Protein AF-A0A947CWJ7-F1 (afdb_monomer)

Solvent-accessible surface area (backbone atoms only — not comparable to full-atom values): 10896 Å² total; per-residue (Å²): 116,66,70,61,54,53,49,50,51,56,43,38,77,75,44,42,87,77,48,55,70,70,40,40,53,52,44,43,42,44,76,72,66,69,43,51,62,60,59,51,7,63,76,67,76,45,51,52,68,55,43,54,53,42,46,54,52,41,53,53,48,44,55,51,49,40,75,74,65,41,57,68,63,52,49,51,54,49,51,51,52,51,52,53,50,51,52,51,51,49,53,55,68,69,32,72,59,53,60,49,51,50,51,51,52,51,49,51,56,52,58,74,66,54,77,84,83,76,89,75,88,89,86,91,82,80,88,77,85,83,87,87,88,82,82,90,81,88,85,86,88,76,90,76,88,86,88,88,83,82,88,91,82,84,84,87,77,86,75,88,77,88,80,78,90,84,88,133

InterPro domains:
  IPR007394 Putative helix-turn-helix protein, YlxM/p13-like [MF_00245] (2-105)
  IPR007394 Putative helix-turn-helix protein, YlxM/p13-like [PF04297] (2-89)
  IPR007394 Putative helix-turn-helix protein, YlxM/p13-like [PTHR40083] (1-89)
  IPR013324 RNA polymerase sigma factor, region 3/4-like [SSF88659] (1-90)
  IPR036388 Winged helix-like DNA-binding domain superfamily [G3DSA:1.10.10.10] (1-112)

Nearest PDB structures (foldseek):
  1s7o-assembly1_C  TM=8.134E-01  e=7.435E-05  Streptococcus pyogenes serotype M3
  1xsv-assembly1_B  TM=8.005E-01  e=5.851E-05  Staphylococcus aureus
  3hug-assembly4_M  TM=8.514E-01  e=3.775E-02  Mycobacterium tuberculosis H37Rv
  8z6g-assembly1_B  TM=7.634E-01  e=3.775E-02  Pseudomonas aeruginosa
  8z6g-assembly3_F  TM=7.609E-01  e=6.872E-02  Pseudomonas aeruginosa

Radius of gyration: 44.36 Å; Cα contacts (8 Å, |Δi|>4): 59; chains: 1; bounding box: 72×54×125 Å

pLDDT: mean 72.96, std 23.13, range [32.81, 96.94]

Foldseek 3Di:
DVVLLVVLVVLCVVCVVVDDPLLSLLCCCVSPVVDDLVRNCVVSVHDSVVSVVSPVVSSVVSVVCCVVPVPVVVVVVVVVVVVVVVVVVVCVVPPPVVVVVVVVVVVVVVVVPDPPPPPDDDDDDDDDDDDDDDDDDDDDDDDDDDDDDDDDDDDDDDDDDDDDDDDD

Structure (mmCIF, N/CA/C/O backbone):
data_AF-A0A947CWJ7-F1
#
_entry.id   AF-A0A947CWJ7-F1
#
loop_
_atom_site.group_PDB
_atom_site.id
_atom_site.type_symbol
_atom_site.label_atom_id
_atom_site.label_alt_id
_atom_site.label_comp_id
_atom_site.label_asym_id
_atom_site.label_entity_id
_atom_site.label_seq_id
_atom_site.pdbx_PDB_ins_code
_atom_site.Cartn_x
_atom_site.Cartn_y
_atom_site.Cartn_z
_atom_site.occupancy
_atom_site.B_iso_or_equiv
_atom_site.auth_seq_id
_atom_site.auth_comp_id
_atom_site.auth_asym_id
_atom_site.auth_atom_id
_atom_site.pdbx_PDB_model_num
ATOM 1 N N . MET A 1 1 ? 9.598 -6.656 7.369 1.00 58.31 1 MET A N 1
ATOM 2 C CA . MET A 1 1 ? 8.797 -5.608 8.053 1.00 58.31 1 MET A CA 1
ATOM 3 C C . MET A 1 1 ? 8.577 -4.377 7.169 1.00 58.31 1 MET A C 1
ATOM 5 O O . MET A 1 1 ? 7.425 -3.988 7.025 1.00 58.31 1 MET A O 1
ATOM 9 N N . LEU A 1 2 ? 9.617 -3.806 6.535 1.00 68.50 2 LEU A N 1
ATOM 10 C CA . LEU A 1 2 ? 9.479 -2.632 5.649 1.00 68.50 2 LEU A CA 1
ATOM 11 C C . LEU A 1 2 ? 8.592 -2.866 4.416 1.00 68.50 2 LEU A C 1
ATOM 13 O O . LEU A 1 2 ? 7.729 -2.044 4.130 1.00 68.50 2 LEU A O 1
ATOM 17 N N . GLU A 1 3 ? 8.732 -4.006 3.738 1.00 78.69 3 GLU A N 1
ATOM 18 C CA . GLU A 1 3 ? 7.967 -4.303 2.512 1.00 78.69 3 GLU A CA 1
ATOM 19 C C . GLU A 1 3 ? 6.450 -4.310 2.736 1.00 78.69 3 GLU A C 1
ATOM 21 O O . GLU A 1 3 ? 5.685 -3.830 1.903 1.00 78.69 3 GLU A O 1
ATOM 26 N N . ARG A 1 4 ? 6.000 -4.795 3.901 1.00 84.25 4 ARG A N 1
ATOM 27 C CA . ARG A 1 4 ? 4.575 -4.820 4.247 1.00 84.25 4 ARG A CA 1
ATOM 28 C C . ARG A 1 4 ? 4.024 -3.417 4.491 1.00 84.25 4 ARG A C 1
ATOM 30 O O . ARG A 1 4 ? 2.932 -3.118 4.021 1.00 84.25 4 ARG A O 1
ATOM 37 N N . ARG A 1 5 ? 4.768 -2.575 5.217 1.00 85.88 5 ARG A N 1
ATOM 38 C CA . ARG A 1 5 ? 4.383 -1.175 5.462 1.00 85.88 5 ARG A CA 1
ATOM 39 C C . ARG A 1 5 ? 4.324 -0.392 4.150 1.00 85.88 5 ARG A C 1
ATOM 41 O O . ARG A 1 5 ? 3.320 0.257 3.893 1.00 85.88 5 ARG A O 1
ATOM 48 N N . ALA A 1 6 ? 5.335 -0.542 3.293 1.00 89.25 6 ALA A N 1
ATOM 49 C CA . ALA A 1 6 ? 5.366 0.095 1.977 1.00 89.25 6 ALA A CA 1
ATOM 50 C C . ALA A 1 6 ? 4.181 -0.332 1.094 1.00 89.25 6 ALA A C 1
ATOM 52 O O . ALA A 1 6 ? 3.540 0.510 0.473 1.00 89.25 6 ALA A O 1
ATOM 53 N N . ARG A 1 7 ? 3.834 -1.628 1.092 1.00 91.25 7 ARG A N 1
ATOM 54 C CA . ARG A 1 7 ? 2.650 -2.126 0.378 1.00 9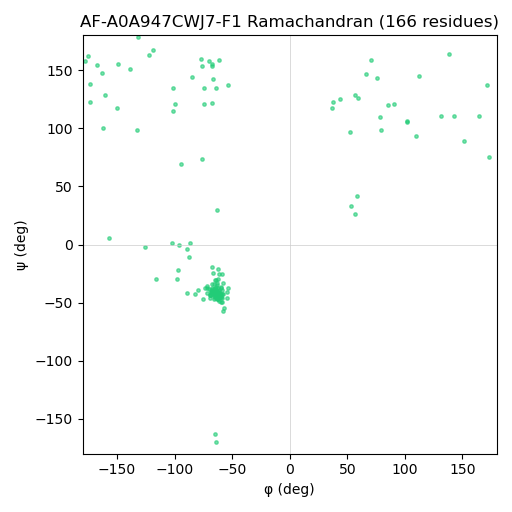1.25 7 ARG A CA 1
ATOM 55 C C . ARG A 1 7 ? 1.359 -1.517 0.922 1.00 91.25 7 ARG A C 1
ATOM 57 O O . ARG A 1 7 ? 0.539 -1.066 0.138 1.00 91.25 7 ARG A O 1
ATOM 64 N N . ILE A 1 8 ? 1.175 -1.475 2.242 1.00 92.81 8 ILE A N 1
ATOM 65 C CA . ILE A 1 8 ? -0.028 -0.879 2.847 1.00 92.81 8 ILE A CA 1
ATOM 66 C C . ILE A 1 8 ? -0.138 0.606 2.504 1.00 92.81 8 ILE A C 1
ATOM 68 O O . ILE A 1 8 ? -1.233 1.043 2.170 1.00 92.81 8 ILE A O 1
ATOM 72 N N . ALA A 1 9 ? 0.968 1.353 2.540 1.00 93.31 9 ALA A N 1
ATOM 73 C CA . ALA A 1 9 ? 0.984 2.760 2.148 1.00 93.31 9 ALA A CA 1
ATOM 74 C C . ALA A 1 9 ? 0.545 2.939 0.685 1.00 93.31 9 ALA A C 1
ATOM 76 O O . ALA A 1 9 ? -0.406 3.666 0.422 1.00 93.31 9 ALA A O 1
ATOM 77 N N . ALA A 1 10 ? 1.129 2.176 -0.243 1.00 93.31 10 ALA A N 1
ATOM 78 C CA . ALA A 1 10 ? 0.752 2.237 -1.656 1.00 93.31 10 ALA A CA 1
ATOM 79 C C . ALA A 1 10 ? -0.724 1.866 -1.895 1.00 93.31 10 ALA A C 1
ATOM 81 O O . ALA A 1 10 ? -1.428 2.531 -2.652 1.00 93.31 10 ALA A O 1
ATOM 82 N N . LEU A 1 11 ? -1.223 0.820 -1.229 1.00 95.25 11 LEU A N 1
ATOM 83 C CA . LEU A 1 11 ? -2.633 0.437 -1.326 1.00 95.25 11 LEU A CA 1
ATOM 84 C C . LEU A 1 11 ? -3.556 1.484 -0.694 1.00 95.25 11 LEU A C 1
ATOM 86 O O . LEU A 1 11 ? -4.667 1.689 -1.175 1.00 95.25 11 LEU A O 1
ATOM 90 N N . TYR A 1 12 ? -3.121 2.143 0.378 1.00 96.12 12 TYR A N 1
ATOM 91 C CA . TYR A 1 12 ? -3.870 3.224 1.007 1.00 96.12 12 TYR A CA 1
ATOM 92 C C . TYR A 1 12 ? -3.980 4.445 0.089 1.00 96.12 12 TYR A C 1
ATOM 94 O O . TYR A 1 12 ? -5.064 5.013 -0.010 1.00 96.12 12 TYR A O 1
ATOM 102 N N . ASP A 1 13 ? -2.927 4.804 -0.641 1.00 94.19 13 ASP A N 1
ATOM 103 C CA . ASP A 1 13 ? -2.983 5.911 -1.603 1.00 94.19 13 ASP A CA 1
ATOM 104 C C . ASP A 1 13 ? -3.982 5.629 -2.739 1.00 94.19 13 ASP A C 1
ATOM 106 O O . ASP A 1 13 ? -4.686 6.527 -3.200 1.00 94.19 13 ASP A O 1
ATOM 110 N N . LEU A 1 14 ? -4.104 4.364 -3.153 1.00 93.88 14 LEU A N 1
ATOM 111 C CA . LEU A 1 14 ? -5.037 3.939 -4.202 1.00 93.88 14 LEU A CA 1
ATOM 112 C C . LEU A 1 14 ? -6.480 3.776 -3.704 1.00 93.88 14 LEU A C 1
ATOM 114 O O . LEU A 1 14 ? -7.429 4.100 -4.420 1.00 93.88 14 LEU A O 1
ATOM 118 N N . TYR A 1 15 ? -6.662 3.246 -2.494 1.00 96.25 15 TYR A N 1
ATOM 119 C CA . TYR A 1 15 ? -7.956 2.740 -2.026 1.00 96.25 15 TYR A CA 1
ATOM 120 C C . TYR A 1 15 ? -8.433 3.334 -0.698 1.00 96.25 15 TYR A C 1
ATOM 122 O O . TYR A 1 15 ? -9.540 3.027 -0.253 1.00 96.25 15 TYR A O 1
ATOM 130 N N . GLY A 1 16 ? -7.656 4.198 -0.049 1.00 93.81 16 GLY A N 1
ATOM 131 C CA . GLY A 1 16 ? -7.976 4.772 1.262 1.00 93.81 16 GLY A CA 1
ATOM 132 C C . GLY A 1 16 ? -9.312 5.518 1.281 1.00 93.81 16 GLY A C 1
ATOM 133 O O . GLY A 1 16 ? -10.060 5.445 2.260 1.00 93.81 16 GLY A O 1
ATOM 134 N N . GLY A 1 17 ? -9.685 6.152 0.165 1.00 94.25 17 GLY A N 1
ATOM 135 C CA . GLY A 1 17 ? -10.990 6.799 -0.009 1.00 94.25 17 GLY A CA 1
ATOM 136 C C . GLY A 1 17 ? -12.192 5.847 0.092 1.00 94.25 17 GLY A C 1
ATOM 137 O O . GLY A 1 17 ? -13.274 6.277 0.483 1.00 94.25 17 GLY A O 1
ATOM 138 N N . LEU A 1 18 ? -12.001 4.552 -0.184 1.00 94.75 18 LEU A N 1
ATOM 139 C CA . LEU A 1 18 ? -13.050 3.522 -0.148 1.00 94.75 18 LEU A CA 1
ATOM 140 C C . LEU A 1 18 ? -13.229 2.888 1.238 1.00 94.75 18 LEU A C 1
ATOM 142 O O . LEU A 1 18 ? -14.192 2.158 1.473 1.00 94.75 18 LEU A O 1
ATOM 146 N N . LEU A 1 19 ? -12.307 3.149 2.164 1.00 95.19 19 LEU A N 1
ATOM 147 C CA . LEU A 1 19 ? -12.423 2.690 3.542 1.00 95.19 19 LEU A CA 1
ATOM 148 C C . LEU A 1 19 ? -13.419 3.551 4.327 1.00 95.19 19 LEU A C 1
ATOM 150 O O . LEU A 1 19 ? -13.696 4.702 3.989 1.00 95.19 19 LEU A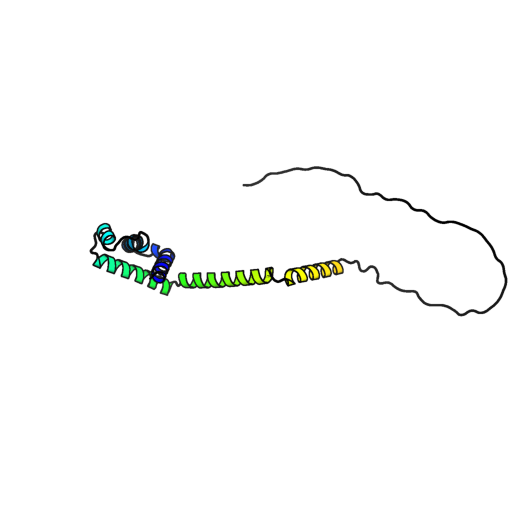 O 1
ATOM 154 N N . SER A 1 20 ? -13.939 3.012 5.430 1.00 96.00 20 SER A N 1
ATOM 155 C CA . SER A 1 20 ? -14.701 3.838 6.373 1.00 96.00 20 SER A CA 1
ATOM 156 C C . SER A 1 20 ? -13.793 4.863 7.059 1.00 96.00 20 SER A C 1
ATOM 158 O O . SER A 1 20 ? -12.604 4.615 7.270 1.00 96.00 20 SER A O 1
ATOM 160 N N . GLU A 1 21 ? -14.365 5.988 7.490 1.00 95.38 21 GLU A N 1
ATOM 161 C CA . GLU A 1 21 ? -13.618 7.052 8.177 1.00 95.38 21 GLU A CA 1
ATOM 162 C C . GLU A 1 21 ? -12.847 6.533 9.398 1.00 95.38 21 GLU A C 1
ATOM 164 O O . GLU A 1 21 ? -11.682 6.866 9.609 1.00 95.38 21 GLU A O 1
ATOM 169 N N . ARG A 1 22 ? -13.466 5.632 10.169 1.00 94.19 22 ARG A N 1
ATOM 170 C CA . ARG A 1 22 ? -12.834 5.039 11.353 1.00 94.19 22 ARG A CA 1
ATOM 171 C C . ARG A 1 22 ? -11.643 4.148 10.989 1.00 94.19 22 ARG A C 1
ATOM 173 O O . ARG A 1 22 ? -10.643 4.159 11.700 1.00 94.19 22 ARG A O 1
ATOM 180 N N . GLN A 1 23 ? -11.733 3.395 9.890 1.00 95.88 23 GLN A N 1
ATOM 181 C CA . GLN A 1 23 ? -10.625 2.577 9.383 1.00 95.88 23 GLN A CA 1
ATOM 182 C C . GLN A 1 23 ? -9.484 3.441 8.847 1.00 95.88 23 GLN A C 1
ATOM 184 O O . GLN A 1 23 ? -8.331 3.157 9.165 1.00 95.88 23 GLN A O 1
ATOM 189 N N . ARG A 1 24 ? -9.798 4.499 8.084 1.00 96.50 24 ARG A N 1
ATOM 190 C CA . ARG A 1 24 ? -8.800 5.466 7.608 1.00 96.50 24 ARG A CA 1
ATOM 191 C C . ARG A 1 24 ? -8.045 6.092 8.765 1.00 96.50 24 ARG A C 1
ATOM 193 O O . ARG A 1 24 ? -6.831 5.975 8.802 1.00 96.50 24 ARG A O 1
ATOM 200 N N . ARG A 1 25 ? -8.752 6.689 9.732 1.00 96.38 25 ARG A N 1
ATOM 201 C CA . ARG A 1 25 ? -8.114 7.311 10.902 1.00 96.38 25 ARG A CA 1
ATOM 202 C C . ARG A 1 25 ? -7.199 6.341 11.637 1.00 96.38 25 ARG A C 1
ATOM 204 O O . ARG A 1 25 ? -6.072 6.699 11.941 1.00 96.38 25 ARG A O 1
ATOM 211 N N . ALA A 1 26 ? -7.649 5.109 11.878 1.00 96.00 26 ALA A N 1
ATOM 212 C CA . ALA A 1 26 ? -6.810 4.106 12.526 1.00 96.00 26 ALA A CA 1
ATOM 213 C C . ALA A 1 26 ? -5.539 3.790 11.716 1.00 96.00 26 ALA A C 1
ATOM 215 O O . ALA A 1 26 ? -4.461 3.712 12.299 1.00 96.00 26 ALA A O 1
ATOM 216 N N . LEU A 1 27 ? -5.652 3.629 10.390 1.00 95.50 27 LEU A N 1
ATOM 217 C CA . LEU A 1 27 ? -4.499 3.399 9.513 1.00 95.50 27 LEU A CA 1
ATOM 218 C C . LEU A 1 27 ? -3.544 4.596 9.489 1.00 95.50 27 LEU A C 1
ATOM 220 O O . LEU A 1 27 ? -2.344 4.376 9.597 1.00 95.50 27 LEU A O 1
ATOM 224 N N . VAL A 1 28 ? -4.061 5.824 9.376 1.00 95.88 28 VAL A N 1
ATOM 225 C CA . VAL A 1 28 ? -3.268 7.066 9.366 1.00 95.88 28 VAL A CA 1
ATOM 226 C C . VAL A 1 28 ? -2.444 7.182 10.641 1.00 95.88 28 VAL A C 1
ATOM 228 O O . VAL A 1 28 ? -1.217 7.196 10.575 1.00 95.88 28 VAL A O 1
ATOM 231 N N . LEU A 1 29 ? -3.109 7.147 11.797 1.00 96.31 29 LEU A N 1
ATOM 232 C CA . LEU A 1 29 ? -2.441 7.298 13.087 1.00 96.31 29 LEU A CA 1
ATOM 233 C C . LEU A 1 29 ? -1.359 6.222 13.289 1.00 96.31 29 LEU A C 1
ATOM 235 O O . LEU A 1 29 ? -0.254 6.523 13.724 1.00 96.31 29 LEU A O 1
ATOM 239 N N . TYR A 1 30 ? -1.648 4.966 12.928 1.00 95.31 30 TYR A N 1
ATOM 240 C CA . TYR A 1 30 ? -0.732 3.851 13.185 1.00 95.31 30 TYR A CA 1
ATOM 241 C C . TYR A 1 30 ? 0.403 3.692 12.156 1.00 95.31 30 TYR A C 1
ATOM 243 O O . TYR A 1 30 ? 1.530 3.378 12.534 1.00 95.31 30 TYR A O 1
ATOM 251 N N . HIS A 1 31 ? 0.120 3.823 10.855 1.00 92.25 31 HIS A N 1
ATOM 252 C CA . HIS A 1 31 ? 1.104 3.551 9.792 1.00 92.25 31 HIS A CA 1
ATOM 253 C C . HIS A 1 31 ? 1.813 4.801 9.269 1.00 92.25 31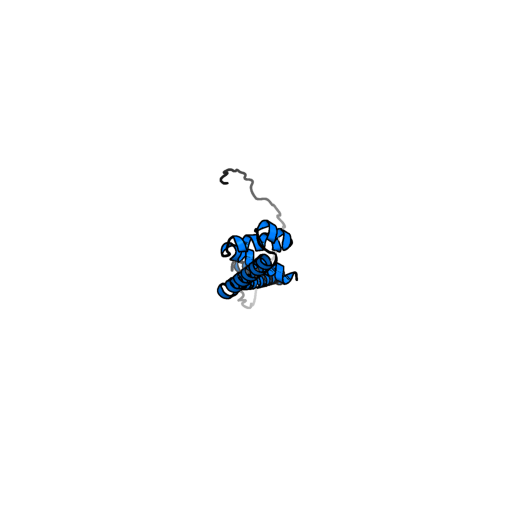 HIS A C 1
ATOM 255 O O . HIS A 1 31 ? 2.893 4.650 8.703 1.00 92.25 31 HIS A O 1
ATOM 261 N N . PHE A 1 32 ? 1.234 5.994 9.436 1.00 93.12 32 PHE A N 1
ATOM 262 C CA . PHE A 1 32 ? 1.766 7.236 8.862 1.00 93.12 32 PHE A CA 1
ATOM 263 C C . PHE A 1 32 ? 2.208 8.252 9.917 1.00 93.12 32 PHE A C 1
ATOM 265 O O . PHE A 1 32 ? 3.134 9.013 9.659 1.00 93.12 32 PHE A O 1
ATOM 272 N N . GLU A 1 33 ? 1.580 8.257 11.094 1.00 95.12 33 GLU A N 1
ATOM 273 C CA . GLU A 1 33 ? 1.964 9.145 12.202 1.00 95.12 33 GLU A CA 1
ATOM 274 C C . GLU A 1 33 ? 2.771 8.432 13.303 1.00 95.12 33 GLU A C 1
ATOM 276 O O . GLU A 1 33 ? 3.141 9.054 14.293 1.00 95.12 33 GLU A O 1
ATOM 281 N N . ASP A 1 34 ? 3.050 7.133 13.141 1.00 94.25 34 ASP A N 1
ATOM 282 C CA . ASP A 1 34 ? 3.809 6.293 14.084 1.00 94.25 34 ASP A CA 1
ATOM 283 C C . ASP A 1 34 ? 3.240 6.239 15.521 1.00 94.25 34 ASP A C 1
ATOM 285 O O . ASP A 1 34 ? 3.959 5.927 16.475 1.00 94.25 34 ASP A O 1
ATOM 289 N N . TRP A 1 35 ? 1.931 6.456 15.696 1.00 96.81 35 TRP A N 1
ATOM 290 C CA . TRP A 1 35 ? 1.282 6.293 16.997 1.00 96.81 35 TRP A CA 1
ATOM 291 C C . TRP A 1 35 ? 1.291 4.823 17.427 1.00 96.81 35 TRP A C 1
ATOM 293 O O . TRP A 1 35 ? 1.056 3.892 16.647 1.00 96.81 35 TRP A O 1
ATOM 303 N N . SER A 1 36 ? 1.479 4.593 18.721 1.00 96.12 36 SER A N 1
ATOM 304 C CA . SER A 1 36 ? 1.329 3.277 19.328 1.00 96.12 36 SER A CA 1
ATOM 305 C C . SER A 1 36 ? -0.139 2.832 19.362 1.00 96.12 36 SER A C 1
ATOM 307 O O . SER A 1 36 ? -1.074 3.629 19.371 1.00 96.12 36 SER A O 1
ATOM 309 N N . LEU A 1 37 ? -0.375 1.518 19.466 1.00 95.25 37 LEU A N 1
ATOM 310 C CA . LEU A 1 37 ? -1.739 0.974 19.560 1.00 95.25 37 LEU A CA 1
ATOM 311 C C . LEU A 1 37 ? -2.533 1.508 20.764 1.00 95.25 37 LEU A C 1
ATOM 313 O O . LEU A 1 37 ? -3.760 1.476 20.723 1.00 95.25 37 LEU A O 1
ATOM 317 N N . SER A 1 38 ? -1.850 1.929 21.831 1.00 96.25 38 SER A N 1
ATOM 318 C CA . SER A 1 38 ? -2.491 2.526 23.005 1.00 96.25 38 SER A CA 1
ATOM 319 C C . SER A 1 38 ? -2.925 3.963 22.715 1.00 96.25 38 SER A C 1
ATOM 321 O O . SER A 1 38 ? -4.082 4.289 22.932 1.00 96.25 38 SER A O 1
ATOM 323 N N . GLU A 1 39 ? -2.059 4.780 22.112 1.00 96.50 39 GLU A N 1
ATOM 324 C CA . GLU A 1 39 ? -2.399 6.166 21.749 1.00 96.50 39 GLU A CA 1
ATOM 325 C C . GLU A 1 39 ? -3.540 6.211 20.721 1.00 96.50 39 GLU A C 1
ATOM 327 O O . GLU A 1 39 ? -4.461 7.019 20.832 1.00 96.50 39 GLU A O 1
ATOM 332 N N . VAL A 1 40 ? -3.543 5.288 19.751 1.00 96.81 40 VAL A N 1
ATOM 333 C CA . VAL A 1 40 ? -4.652 5.150 18.789 1.00 96.81 40 VAL A CA 1
ATOM 334 C C . VAL A 1 40 ? -5.947 4.713 19.484 1.00 96.81 40 VAL A C 1
ATOM 336 O O . VAL A 1 40 ? -7.036 5.147 19.105 1.00 96.81 40 VAL A O 1
ATOM 339 N N . ALA A 1 41 ? -5.851 3.840 20.489 1.00 96.88 41 ALA A N 1
ATOM 340 C CA . ALA A 1 41 ? -7.001 3.386 21.266 1.00 96.88 41 ALA A CA 1
ATOM 341 C C . ALA A 1 41 ? -7.628 4.542 22.050 1.00 96.88 41 ALA A C 1
ATOM 343 O O . ALA A 1 41 ? -8.845 4.728 21.972 1.00 96.88 41 ALA A O 1
ATOM 344 N N . ASP A 1 42 ? -6.797 5.361 22.688 1.00 96.75 42 ASP A N 1
ATOM 345 C CA . ASP A 1 42 ? -7.229 6.543 23.426 1.00 96.75 42 ASP A CA 1
ATOM 346 C C . ASP A 1 42 ? -7.860 7.585 22.486 1.00 96.75 42 ASP A C 1
ATOM 348 O O . ASP A 1 42 ? -8.974 8.048 22.737 1.00 96.75 42 ASP A O 1
ATOM 352 N N . ALA A 1 43 ? -7.234 7.875 21.338 1.00 95.94 43 ALA A N 1
ATOM 353 C CA . ALA A 1 43 ? -7.769 8.823 20.353 1.00 95.94 43 ALA A CA 1
ATOM 354 C C . ALA A 1 43 ? -9.104 8.397 19.727 1.00 95.94 43 ALA A C 1
ATOM 356 O O . ALA A 1 43 ? -9.934 9.241 19.384 1.00 95.94 43 ALA A O 1
ATOM 357 N N . LEU A 1 44 ? -9.320 7.092 19.542 1.00 95.12 44 LEU A N 1
ATOM 358 C CA . LEU A 1 44 ? -10.538 6.555 18.928 1.00 95.12 44 LEU A CA 1
ATOM 359 C C . LEU A 1 44 ? -11.598 6.117 19.949 1.00 95.12 44 LEU A C 1
ATOM 361 O O . LEU A 1 44 ? -12.658 5.628 19.532 1.00 95.12 44 LEU A O 1
ATOM 365 N N . GLY A 1 45 ? -11.324 6.255 21.253 1.00 95.88 45 GLY A N 1
ATOM 366 C CA . GLY A 1 45 ? -12.196 5.790 22.335 1.00 95.88 45 GLY A CA 1
ATOM 367 C C . GLY A 1 45 ? -12.471 4.285 22.256 1.00 95.88 45 GLY A C 1
ATOM 368 O O . GLY A 1 45 ? -13.615 3.844 22.370 1.00 95.88 45 GLY A O 1
ATOM 369 N N . MET A 1 46 ? -11.445 3.492 21.947 1.00 95.25 46 MET A N 1
ATOM 370 C CA . MET A 1 46 ? -11.528 2.046 21.728 1.00 95.25 46 MET A CA 1
ATOM 371 C C . MET A 1 46 ? -10.604 1.300 22.686 1.00 95.25 46 MET A C 1
ATOM 373 O O . MET A 1 46 ? -9.677 1.868 23.241 1.00 95.25 46 MET A O 1
ATOM 377 N N . SER A 1 47 ? -10.807 -0.008 22.849 1.00 96.94 47 SER A N 1
ATOM 378 C CA . SER A 1 47 ? -9.788 -0.844 23.487 1.00 96.94 47 SER A CA 1
ATOM 379 C C . SER A 1 47 ? -8.640 -1.130 22.515 1.00 96.94 47 SER A C 1
ATOM 381 O O . SER A 1 47 ? -8.837 -1.213 21.298 1.00 96.94 47 SER A O 1
ATOM 383 N N . ARG A 1 48 ? -7.441 -1.391 23.046 1.00 96.12 48 ARG A N 1
ATOM 384 C CA . ARG A 1 48 ? -6.268 -1.788 22.247 1.00 96.12 48 ARG A CA 1
ATOM 385 C C . ARG A 1 48 ? -6.542 -2.999 21.340 1.00 96.12 48 ARG A C 1
ATOM 387 O O . ARG A 1 48 ? -6.087 -3.045 20.199 1.00 96.12 48 ARG A O 1
ATOM 394 N N . GLN A 1 49 ? -7.320 -3.970 21.824 1.00 96.44 49 GLN A N 1
ATOM 395 C CA . GLN A 1 49 ? -7.735 -5.139 21.037 1.00 96.44 49 GLN A CA 1
ATOM 396 C C . GLN A 1 49 ? -8.671 -4.752 19.886 1.00 96.44 49 GLN A C 1
ATOM 398 O O . GLN A 1 49 ? -8.531 -5.261 18.773 1.00 96.44 49 GLN A O 1
ATOM 403 N N . ALA A 1 50 ? -9.601 -3.827 20.134 1.00 96.31 50 ALA A N 1
ATOM 404 C CA . ALA A 1 50 ? -10.518 -3.344 19.113 1.00 96.31 50 ALA A CA 1
ATOM 405 C C . ALA A 1 50 ? -9.784 -2.546 18.022 1.00 96.31 50 ALA A C 1
ATOM 407 O O . ALA A 1 50 ? -10.100 -2.719 16.846 1.00 96.31 50 ALA A O 1
ATOM 408 N N . VAL A 1 51 ? -8.768 -1.748 18.376 1.00 96.81 51 VAL A N 1
ATOM 409 C CA . VAL A 1 51 ? -7.888 -1.076 17.399 1.00 96.81 51 VAL A CA 1
ATOM 410 C C . VAL A 1 51 ? -7.133 -2.090 16.548 1.00 96.81 51 VAL A C 1
ATOM 412 O O . VAL A 1 51 ? -7.140 -1.989 15.324 1.00 96.81 51 VAL A O 1
ATOM 415 N N . HIS A 1 52 ? -6.541 -3.115 17.164 1.00 96.19 52 HIS A N 1
ATOM 416 C CA . HIS A 1 52 ? -5.839 -4.161 16.419 1.00 96.19 52 HIS A CA 1
ATOM 417 C C . HIS A 1 52 ? -6.767 -4.883 15.424 1.00 96.19 52 HIS A C 1
ATOM 419 O O . HIS A 1 52 ? -6.405 -5.116 14.269 1.00 96.19 52 HIS A O 1
ATOM 425 N N . ALA A 1 53 ? -7.996 -5.203 15.843 1.00 96.88 53 ALA A N 1
ATOM 426 C CA . ALA A 1 53 ? -9.000 -5.793 14.961 1.00 96.88 53 ALA A CA 1
ATOM 427 C C . ALA A 1 53 ? -9.421 -4.836 13.833 1.00 96.88 53 ALA A C 1
ATOM 429 O O . ALA A 1 53 ? -9.604 -5.272 12.695 1.00 96.88 53 ALA A O 1
ATOM 430 N N . LEU A 1 54 ? -9.561 -3.542 14.131 1.00 96.25 54 LEU A N 1
ATOM 431 C CA . LEU A 1 54 ? -9.909 -2.511 13.157 1.00 96.25 54 LEU A CA 1
ATOM 432 C C . LEU A 1 54 ? -8.826 -2.366 12.081 1.00 96.25 54 LEU A C 1
ATOM 434 O O . LEU A 1 54 ? -9.158 -2.400 10.897 1.00 96.25 54 LEU A O 1
ATOM 438 N N . LEU A 1 55 ? -7.553 -2.297 12.484 1.00 95.94 55 LEU A N 1
ATOM 439 C CA . LEU A 1 55 ? -6.403 -2.257 11.578 1.00 95.94 55 LEU A CA 1
ATOM 440 C C . LEU A 1 55 ? -6.363 -3.493 10.680 1.00 95.94 55 LEU A C 1
ATOM 442 O O . LEU A 1 55 ? -6.330 -3.358 9.460 1.00 95.94 55 LEU A O 1
ATOM 446 N N . ARG A 1 56 ? -6.479 -4.702 11.249 1.00 95.44 56 ARG A N 1
ATOM 447 C CA . ARG A 1 56 ? -6.509 -5.937 10.445 1.00 95.44 56 ARG A CA 1
ATOM 448 C C . ARG A 1 56 ? -7.655 -5.967 9.439 1.00 95.44 56 ARG A C 1
ATOM 450 O O . ARG A 1 56 ? -7.469 -6.461 8.331 1.00 95.44 56 ARG A O 1
ATOM 457 N N . ARG A 1 57 ? -8.843 -5.479 9.809 1.00 96.25 57 ARG A N 1
ATOM 458 C CA . ARG A 1 57 ? -9.990 -5.399 8.888 1.00 96.25 57 ARG A CA 1
ATOM 459 C C . ARG A 1 57 ? -9.755 -4.376 7.781 1.00 96.25 57 ARG A C 1
ATOM 461 O O . ARG A 1 57 ? -10.151 -4.638 6.653 1.00 96.25 57 ARG A O 1
ATOM 468 N N . ALA A 1 58 ? -9.137 -3.240 8.099 1.00 96.25 58 ALA A N 1
ATOM 469 C CA . ALA A 1 58 ? -8.800 -2.213 7.120 1.00 96.25 58 ALA A CA 1
ATOM 470 C C . ALA A 1 58 ? -7.754 -2.724 6.115 1.00 96.25 58 ALA A C 1
ATOM 472 O O . ALA A 1 58 ? -7.972 -2.638 4.913 1.00 96.25 58 ALA A O 1
ATOM 473 N N . GLU A 1 59 ? -6.682 -3.358 6.597 1.00 95.06 59 GLU A N 1
ATOM 474 C CA . GLU A 1 59 ? -5.664 -3.990 5.747 1.00 95.06 59 GLU A CA 1
ATOM 475 C C . GLU A 1 59 ? -6.268 -5.086 4.855 1.00 95.06 59 GLU A C 1
ATOM 477 O O . GLU A 1 59 ? -6.035 -5.104 3.652 1.00 95.06 59 GLU A O 1
ATOM 482 N N . ALA A 1 60 ? -7.121 -5.953 5.412 1.00 95.62 60 ALA A N 1
ATOM 483 C CA . ALA A 1 60 ? -7.805 -6.979 4.627 1.00 95.62 60 ALA A CA 1
ATOM 484 C C . ALA A 1 60 ? -8.769 -6.388 3.582 1.00 95.62 60 ALA A C 1
ATOM 486 O O . ALA A 1 60 ? -8.992 -7.001 2.541 1.00 95.62 60 ALA A O 1
ATOM 487 N N . ALA A 1 61 ? -9.365 -5.223 3.849 1.00 96.06 61 ALA A N 1
ATOM 488 C CA . ALA A 1 61 ? -10.191 -4.523 2.871 1.00 96.06 61 ALA A CA 1
ATOM 489 C C . ALA A 1 61 ? -9.340 -3.975 1.716 1.00 96.06 61 ALA A C 1
ATOM 491 O O . ALA A 1 61 ? -9.717 -4.170 0.565 1.00 96.06 61 ALA A O 1
ATOM 492 N N . LEU A 1 62 ? -8.178 -3.380 2.008 1.00 96.38 62 LEU A N 1
ATOM 493 C CA . LEU A 1 62 ? -7.217 -2.940 0.988 1.00 96.38 62 LEU A CA 1
ATOM 494 C C . LEU A 1 62 ? -6.747 -4.108 0.109 1.00 96.38 62 LEU A C 1
ATOM 496 O O . LEU A 1 62 ? -6.770 -4.000 -1.112 1.00 96.38 62 LEU A O 1
ATOM 500 N N . ASP A 1 63 ? -6.401 -5.247 0.716 1.00 94.94 63 ASP A N 1
ATOM 501 C CA . ASP A 1 63 ? -5.998 -6.453 -0.022 1.00 94.94 63 ASP A CA 1
ATOM 502 C C . ASP A 1 63 ? -7.113 -6.979 -0.939 1.00 94.94 63 ASP A C 1
ATOM 504 O O . ASP A 1 63 ? -6.853 -7.405 -2.061 1.00 94.94 63 ASP A O 1
ATOM 508 N N . ARG A 1 64 ? -8.372 -6.942 -0.483 1.00 96.31 64 ARG A N 1
ATOM 509 C CA . ARG A 1 64 ? -9.524 -7.342 -1.308 1.00 96.31 64 ARG A CA 1
ATOM 510 C C . ARG A 1 64 ? -9.759 -6.384 -2.466 1.00 96.31 64 ARG A C 1
ATOM 512 O O . ARG A 1 64 ? -10.091 -6.839 -3.555 1.00 96.31 64 ARG A O 1
ATOM 519 N N . LEU A 1 65 ? -9.614 -5.082 -2.230 1.00 96.19 65 LEU A N 1
ATOM 520 C CA . LEU A 1 65 ? -9.735 -4.078 -3.284 1.00 96.19 65 LEU A CA 1
ATOM 521 C C . LEU A 1 65 ? -8.648 -4.281 -4.337 1.00 96.19 65 LEU A C 1
ATOM 523 O O . LEU A 1 65 ? -8.971 -4.289 -5.520 1.00 96.19 65 LEU A O 1
ATOM 527 N N . GLU A 1 66 ? -7.411 -4.568 -3.928 1.00 95.88 66 GLU A N 1
ATOM 528 C CA . GLU A 1 66 ? -6.345 -4.914 -4.871 1.00 95.88 66 GLU A CA 1
ATOM 529 C C . GLU A 1 66 ? -6.633 -6.212 -5.626 1.00 95.88 66 GLU A C 1
ATOM 531 O O . GLU A 1 66 ? -6.440 -6.259 -6.832 1.00 95.88 66 GLU A O 1
ATOM 536 N N . ALA A 1 67 ? -7.169 -7.245 -4.976 1.00 95.62 67 ALA A N 1
ATOM 537 C CA . ALA A 1 67 ? -7.512 -8.489 -5.667 1.00 95.62 67 ALA A CA 1
ATOM 538 C C . ALA A 1 67 ? -8.580 -8.300 -6.764 1.00 95.62 67 ALA A C 1
ATOM 540 O O . ALA A 1 67 ? -8.597 -9.045 -7.740 1.00 95.62 67 ALA A O 1
ATOM 541 N N . VAL A 1 68 ? -9.479 -7.322 -6.604 1.00 95.25 68 VAL A N 1
ATOM 542 C CA . VAL A 1 68 ? -10.542 -7.029 -7.580 1.00 95.25 68 VAL A CA 1
ATOM 543 C C . VAL A 1 68 ? -10.081 -6.026 -8.639 1.00 95.25 68 VAL A C 1
ATOM 545 O O . VAL A 1 68 ? -10.410 -6.179 -9.813 1.00 95.25 68 VAL A O 1
ATOM 548 N N . LEU A 1 69 ? -9.357 -4.982 -8.234 1.00 94.31 69 LEU A N 1
ATOM 549 C CA . LEU A 1 69 ? -9.014 -3.851 -9.097 1.00 94.31 69 LEU A CA 1
ATOM 550 C C . LEU A 1 69 ? -7.608 -3.960 -9.690 1.00 94.31 69 LEU A C 1
ATOM 552 O O . LEU A 1 69 ? -7.382 -3.445 -10.784 1.00 94.31 69 LEU A O 1
ATOM 556 N N . GLY A 1 70 ? -6.666 -4.602 -9.002 1.00 92.38 70 GLY A N 1
ATOM 557 C CA . GLY A 1 70 ? -5.302 -4.845 -9.473 1.00 92.38 70 GLY A CA 1
ATOM 558 C C . GLY A 1 70 ? -4.576 -3.581 -9.932 1.00 92.38 70 GLY A C 1
ATOM 559 O O . GLY A 1 70 ? -3.893 -3.612 -10.956 1.00 92.38 70 GLY A O 1
ATOM 560 N N . LEU A 1 71 ? -4.840 -2.418 -9.323 1.00 91.94 71 LEU A N 1
ATOM 561 C CA . LEU A 1 71 ? -4.265 -1.154 -9.799 1.00 91.94 71 LEU A CA 1
ATOM 562 C C . LEU A 1 71 ? -2.783 -1.057 -9.468 1.00 91.94 71 LEU A C 1
ATOM 564 O O . LEU A 1 71 ? -2.027 -0.544 -10.294 1.00 91.94 71 LEU A O 1
ATOM 568 N N . TRP A 1 72 ? -2.381 -1.554 -8.299 1.00 90.75 72 TRP A N 1
ATOM 569 C CA . TRP A 1 72 ? -0.995 -1.497 -7.860 1.00 90.75 72 TRP A CA 1
ATOM 570 C C . TRP A 1 72 ? -0.113 -2.419 -8.699 1.00 90.75 72 TRP A C 1
ATOM 572 O O . TRP A 1 72 ? 0.922 -1.992 -9.211 1.00 90.75 72 TRP A O 1
ATOM 582 N N . ASP A 1 73 ? -0.547 -3.657 -8.934 1.00 89.06 73 ASP A N 1
ATOM 583 C CA . ASP A 1 73 ? 0.228 -4.585 -9.762 1.00 89.06 73 ASP A CA 1
ATOM 584 C C . ASP A 1 73 ? 0.346 -4.079 -11.211 1.00 89.06 73 ASP A C 1
ATOM 586 O O . ASP A 1 73 ? 1.443 -4.041 -11.776 1.00 89.06 73 ASP A O 1
ATOM 590 N N . ARG A 1 74 ? -0.749 -3.561 -11.788 1.00 90.25 74 ARG A N 1
ATOM 591 C CA . ARG A 1 74 ? -0.734 -2.973 -13.139 1.00 90.25 74 ARG A CA 1
ATOM 592 C C . ARG A 1 74 ? 0.113 -1.708 -13.239 1.00 90.25 74 ARG A C 1
ATOM 594 O O . ARG A 1 74 ? 0.682 -1.439 -14.298 1.00 90.25 74 ARG A O 1
ATOM 601 N N . SER A 1 75 ? 0.179 -0.884 -12.190 1.00 87.62 75 SER A N 1
ATOM 602 C CA . SER A 1 75 ? 1.051 0.294 -12.201 1.00 87.62 75 SER A CA 1
ATOM 603 C C . SER A 1 75 ? 2.519 -0.107 -12.179 1.00 87.62 75 SER A C 1
ATOM 605 O O . SER A 1 75 ? 3.294 0.442 -12.958 1.00 87.62 75 SER A O 1
ATOM 607 N N . ARG A 1 76 ? 2.881 -1.111 -11.375 1.00 88.56 76 ARG A N 1
ATOM 608 C CA . ARG A 1 76 ? 4.252 -1.631 -11.315 1.00 88.56 76 ARG A CA 1
ATOM 609 C C . ARG A 1 76 ? 4.690 -2.282 -12.619 1.00 88.56 76 ARG A C 1
ATOM 611 O O . ARG A 1 76 ? 5.810 -2.052 -13.066 1.00 88.56 76 ARG A O 1
ATOM 618 N N . GLU A 1 77 ? 3.815 -3.065 -13.244 1.00 89.19 77 GLU A N 1
ATOM 619 C CA . GLU A 1 77 ? 4.090 -3.656 -14.556 1.00 89.19 77 GLU A CA 1
ATOM 620 C C . GLU A 1 77 ? 4.336 -2.566 -15.606 1.00 89.19 77 GLU A C 1
ATOM 622 O O . GLU A 1 77 ? 5.321 -2.607 -16.345 1.00 89.19 77 GLU A O 1
ATOM 627 N N . ARG A 1 78 ? 3.491 -1.530 -15.621 1.00 91.06 78 ARG A N 1
ATOM 628 C CA . ARG A 1 78 ? 3.657 -0.388 -16.524 1.00 91.06 78 ARG A CA 1
ATOM 629 C C . ARG A 1 78 ? 4.963 0.369 -16.271 1.00 91.06 78 ARG A C 1
ATOM 631 O O . ARG A 1 78 ? 5.645 0.709 -17.231 1.00 91.06 78 ARG A O 1
ATOM 638 N N . GLU A 1 79 ? 5.323 0.629 -15.018 1.00 88.38 79 GLU A N 1
ATOM 639 C CA . GLU A 1 79 ? 6.595 1.279 -14.667 1.00 88.38 79 GLU A CA 1
ATOM 640 C C . GLU A 1 79 ? 7.808 0.454 -15.106 1.00 88.38 79 GLU A C 1
ATOM 642 O O . GLU A 1 79 ? 8.763 1.010 -15.652 1.00 88.38 79 GLU A O 1
ATOM 647 N N . ALA A 1 80 ? 7.763 -0.870 -14.936 1.00 88.75 80 ALA A N 1
ATOM 648 C CA . ALA A 1 80 ? 8.818 -1.760 -15.410 1.00 88.75 80 ALA A CA 1
ATOM 649 C C . ALA A 1 80 ? 8.971 -1.692 -16.939 1.00 88.75 80 ALA A C 1
ATOM 651 O O . ALA A 1 80 ? 10.086 -1.546 -17.440 1.00 88.75 80 ALA A O 1
ATOM 652 N N . LEU A 1 81 ? 7.857 -1.715 -17.680 1.00 90.62 81 LEU A N 1
ATOM 653 C CA . LEU A 1 81 ? 7.863 -1.571 -19.139 1.00 90.62 81 LEU A CA 1
ATOM 654 C C . LEU A 1 81 ? 8.404 -0.208 -19.586 1.00 90.62 81 LEU A C 1
ATOM 656 O O . LEU A 1 81 ? 9.195 -0.145 -20.524 1.00 90.62 81 LEU A O 1
ATOM 660 N N . LEU A 1 82 ? 8.011 0.881 -18.919 1.00 89.00 82 LEU A N 1
ATOM 661 C CA . LEU A 1 82 ? 8.522 2.221 -19.218 1.00 89.00 82 LEU A CA 1
ATOM 662 C C . LEU A 1 82 ? 10.027 2.327 -18.956 1.00 89.00 82 LEU A C 1
ATOM 664 O O . LEU A 1 82 ? 10.742 2.912 -19.764 1.00 89.00 82 LEU A O 1
ATOM 668 N N . THR A 1 83 ? 10.509 1.728 -17.868 1.00 90.69 83 THR A N 1
ATOM 669 C CA . THR A 1 83 ? 11.938 1.707 -17.525 1.00 90.69 83 THR A CA 1
ATOM 670 C C . THR A 1 83 ? 12.743 0.936 -18.569 1.00 90.69 83 THR A C 1
ATOM 672 O O . THR A 1 83 ? 13.791 1.401 -19.014 1.00 90.69 83 THR A O 1
ATOM 675 N N . GLU A 1 84 ? 12.232 -0.213 -19.012 1.00 91.38 84 GLU A N 1
ATOM 676 C CA . GLU A 1 84 ? 12.844 -1.009 -20.078 1.00 91.38 84 GLU A CA 1
ATOM 677 C C . GLU A 1 84 ? 12.853 -0.258 -21.417 1.00 91.38 84 GLU A C 1
ATOM 679 O O . GLU A 1 84 ? 13.866 -0.234 -22.119 1.00 91.38 84 GLU A O 1
ATOM 684 N N . LEU A 1 85 ? 11.745 0.394 -21.780 1.00 89.88 85 LEU A N 1
ATOM 685 C CA . LEU A 1 85 ? 11.674 1.211 -22.991 1.00 89.88 85 LEU A CA 1
ATOM 686 C C . LEU A 1 85 ? 12.664 2.375 -22.942 1.00 89.88 85 LEU A C 1
ATOM 688 O O . LEU A 1 85 ? 13.368 2.605 -23.924 1.00 89.88 85 LEU A O 1
ATOM 692 N N . ASP A 1 86 ? 12.763 3.074 -21.812 1.00 87.25 86 ASP A N 1
ATOM 693 C CA . ASP A 1 86 ? 13.719 4.168 -21.640 1.00 87.25 86 ASP A CA 1
ATOM 694 C C . ASP A 1 86 ? 15.167 3.666 -21.745 1.00 87.25 86 ASP A C 1
ATOM 696 O O . ASP A 1 86 ? 15.985 4.260 -22.450 1.00 87.25 86 ASP A O 1
ATOM 700 N N . ALA A 1 87 ? 15.482 2.514 -21.144 1.00 86.12 87 ALA A N 1
ATOM 701 C CA . ALA A 1 87 ? 16.795 1.884 -21.271 1.00 86.12 87 ALA A CA 1
ATOM 702 C C . ALA A 1 87 ? 17.133 1.535 -22.733 1.00 86.12 87 ALA A C 1
ATOM 704 O O . ALA A 1 87 ? 18.240 1.821 -23.198 1.00 86.12 87 ALA A O 1
ATOM 705 N N . ARG A 1 88 ? 16.176 0.985 -23.492 1.00 85.31 88 ARG A N 1
ATOM 706 C CA . ARG A 1 88 ? 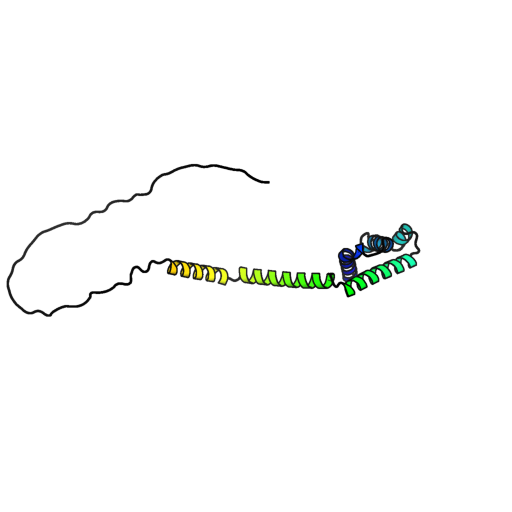16.354 0.689 -24.925 1.00 85.31 88 ARG A CA 1
ATOM 707 C C . ARG A 1 88 ? 16.531 1.946 -25.766 1.00 85.31 88 ARG A C 1
ATOM 709 O O . ARG A 1 88 ? 17.391 1.969 -26.643 1.00 85.31 88 ARG A O 1
ATOM 716 N N . LEU A 1 89 ? 15.746 2.991 -25.508 1.00 84.19 89 LEU A N 1
ATOM 717 C CA . LEU A 1 89 ? 15.870 4.270 -26.208 1.00 84.19 89 LEU A CA 1
ATOM 718 C C . LEU A 1 89 ? 17.234 4.915 -25.950 1.00 84.19 89 LEU A C 1
ATOM 720 O O . LEU A 1 89 ? 17.861 5.403 -26.891 1.00 84.19 89 LEU A O 1
ATOM 724 N N . ARG A 1 90 ? 17.730 4.864 -24.708 1.00 82.06 90 ARG A N 1
ATOM 725 C CA . ARG A 1 90 ? 19.092 5.303 -24.370 1.00 82.06 90 ARG A CA 1
ATOM 726 C C . ARG A 1 90 ? 20.138 4.483 -25.114 1.00 82.06 90 ARG A C 1
ATOM 728 O O . ARG A 1 90 ? 20.982 5.067 -25.776 1.00 82.06 90 ARG A O 1
ATOM 735 N N . ALA A 1 91 ? 20.034 3.155 -25.107 1.00 82.75 91 ALA A N 1
ATOM 736 C CA . ALA A 1 91 ? 20.971 2.289 -25.825 1.00 82.75 91 ALA A CA 1
ATOM 737 C C . ALA A 1 91 ? 21.000 2.559 -27.343 1.00 82.75 91 ALA A C 1
ATOM 739 O O . ALA A 1 91 ? 22.068 2.532 -27.950 1.00 82.75 91 ALA A O 1
ATOM 740 N N . LEU A 1 92 ? 19.850 2.856 -27.961 1.00 79.50 92 LEU A N 1
ATOM 741 C CA . LEU A 1 92 ? 19.773 3.258 -29.370 1.00 79.50 92 LEU A CA 1
ATOM 742 C C . LEU A 1 92 ? 20.393 4.637 -29.619 1.00 79.50 92 LEU A C 1
ATOM 744 O O . LEU A 1 92 ? 21.079 4.824 -30.622 1.00 79.50 92 LEU A O 1
ATOM 748 N N . ARG A 1 93 ? 20.165 5.597 -28.716 1.00 73.69 93 ARG A N 1
ATOM 749 C CA . ARG A 1 93 ? 20.735 6.948 -28.806 1.00 73.69 93 ARG A CA 1
ATOM 750 C C . ARG A 1 93 ? 22.250 6.946 -28.620 1.00 73.69 93 ARG A C 1
ATOM 752 O O . ARG A 1 93 ? 22.953 7.654 -29.332 1.00 73.69 93 ARG A O 1
ATOM 759 N N . ASP A 1 94 ? 22.729 6.136 -27.688 1.00 76.19 94 ASP A N 1
ATOM 760 C CA . ASP A 1 94 ? 24.139 6.027 -27.326 1.00 76.19 94 ASP A CA 1
ATOM 761 C C . ASP A 1 94 ? 24.870 5.008 -28.228 1.00 76.19 94 ASP A C 1
ATOM 763 O O . ASP A 1 94 ? 26.073 4.781 -28.087 1.00 76.19 94 ASP A O 1
ATOM 767 N N . CYS A 1 95 ? 24.162 4.412 -29.199 1.00 64.75 95 CYS A N 1
ATOM 768 C CA . CYS A 1 95 ? 24.758 3.561 -30.214 1.00 64.75 95 CYS A CA 1
ATOM 769 C C . CYS A 1 95 ? 25.648 4.413 -31.142 1.00 64.75 95 CYS A C 1
ATOM 771 O O . CYS A 1 95 ? 25.150 5.323 -31.810 1.00 64.75 95 CYS A O 1
ATOM 773 N N . PRO A 1 96 ? 26.952 4.107 -31.273 1.00 62.41 96 PRO A N 1
ATOM 774 C CA . PRO A 1 96 ? 27.873 4.875 -32.118 1.00 62.41 96 PRO A CA 1
ATOM 775 C C . PRO A 1 96 ? 27.485 4.842 -33.606 1.00 62.41 96 PRO A C 1
ATOM 777 O O . PRO A 1 96 ? 27.827 5.752 -34.365 1.00 62.41 96 PRO A O 1
ATOM 780 N N . ALA A 1 97 ? 26.697 3.842 -34.016 1.00 58.59 97 ALA A N 1
ATOM 781 C CA . ALA A 1 97 ? 26.130 3.753 -35.353 1.00 58.59 97 ALA A CA 1
ATOM 782 C C . ALA A 1 97 ? 25.078 4.839 -35.637 1.00 58.59 97 ALA A C 1
ATOM 784 O O . ALA A 1 97 ? 24.837 5.121 -36.801 1.00 58.59 97 ALA A O 1
ATOM 785 N N . ALA A 1 98 ? 24.481 5.498 -34.636 1.00 58.59 98 ALA A N 1
ATOM 786 C CA . ALA A 1 98 ? 23.556 6.612 -34.873 1.00 58.59 98 ALA A CA 1
ATOM 787 C C . ALA A 1 98 ? 24.268 7.807 -35.536 1.00 58.59 98 ALA A C 1
ATOM 789 O O . ALA A 1 98 ? 23.722 8.445 -36.438 1.00 58.59 98 ALA A O 1
ATOM 790 N N . GLY A 1 99 ? 25.527 8.060 -35.156 1.00 60.78 99 GLY A N 1
ATOM 791 C CA . GLY A 1 99 ? 26.382 9.055 -35.802 1.00 60.78 99 GLY A CA 1
ATOM 792 C C . GLY A 1 99 ? 26.858 8.623 -37.191 1.00 60.78 99 GLY A C 1
ATOM 793 O O . GLY A 1 99 ? 26.917 9.447 -38.102 1.00 60.78 99 GLY A O 1
ATOM 794 N N . GLU A 1 100 ? 27.167 7.338 -37.386 1.00 62.50 100 GLU A N 1
ATOM 795 C CA . GLU A 1 100 ? 27.566 6.821 -38.703 1.00 62.50 100 GLU A CA 1
ATOM 796 C C . GLU A 1 100 ? 26.397 6.749 -39.688 1.00 62.50 100 GLU A C 1
ATOM 798 O O . GLU A 1 100 ? 26.535 7.196 -40.821 1.00 62.50 100 GLU A O 1
ATOM 803 N N . LEU A 1 101 ? 25.217 6.307 -39.252 1.00 61.50 101 LEU A N 1
ATOM 804 C CA . LEU A 1 101 ? 23.986 6.320 -40.042 1.00 61.50 101 LEU A CA 1
ATOM 805 C C . LEU A 1 101 ? 23.581 7.748 -40.416 1.00 61.50 101 LEU A C 1
ATOM 807 O O . LEU A 1 101 ? 23.159 7.972 -41.546 1.00 61.50 101 LEU A O 1
ATOM 811 N N . ALA A 1 102 ? 23.768 8.731 -39.528 1.00 61.56 102 ALA A N 1
ATOM 812 C CA . ALA A 1 102 ? 23.553 10.140 -39.856 1.00 61.56 102 ALA A CA 1
ATOM 813 C C . ALA A 1 102 ? 24.548 10.655 -40.914 1.00 61.56 102 ALA A C 1
ATOM 815 O O . ALA A 1 102 ? 24.143 11.369 -41.832 1.00 61.56 102 ALA A O 1
ATOM 816 N N . LYS A 1 103 ? 25.830 10.265 -40.837 1.00 64.75 103 LYS A N 1
ATOM 817 C CA . LYS A 1 103 ? 26.846 10.596 -41.857 1.00 64.75 103 LYS A CA 1
ATOM 818 C C . LYS A 1 103 ? 26.543 9.932 -43.200 1.00 64.75 103 LYS A C 1
ATOM 820 O O . LYS A 1 103 ? 26.612 10.595 -44.230 1.00 64.75 103 LYS A O 1
ATOM 825 N N . VAL A 1 104 ? 26.165 8.655 -43.195 1.00 70.88 104 VAL A N 1
ATOM 826 C CA . VAL A 1 104 ? 25.785 7.900 -44.397 1.00 70.8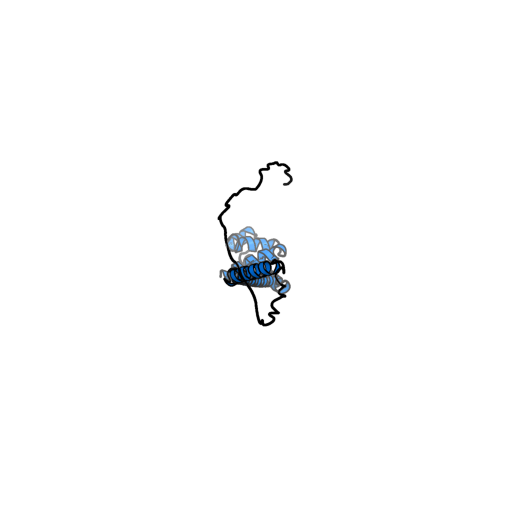8 104 VAL A CA 1
ATOM 827 C C . VAL A 1 104 ? 24.504 8.471 -45.012 1.00 70.88 104 VAL A C 1
ATOM 829 O O . VAL A 1 104 ? 24.453 8.686 -46.218 1.00 70.88 104 VAL A O 1
ATOM 832 N N . ALA A 1 105 ? 23.498 8.816 -44.205 1.00 66.62 105 ALA A N 1
ATOM 833 C CA . ALA A 1 105 ? 22.277 9.469 -44.678 1.00 66.62 105 ALA A CA 1
ATOM 834 C C . ALA A 1 105 ? 22.543 10.878 -45.236 1.00 66.62 105 ALA A C 1
ATOM 836 O O . ALA A 1 105 ? 21.950 11.265 -46.243 1.00 66.62 105 ALA A O 1
ATOM 837 N N . ALA A 1 106 ? 23.449 11.648 -44.625 1.00 67.38 106 ALA A N 1
ATOM 838 C CA . ALA A 1 106 ? 23.885 12.935 -45.163 1.00 67.38 106 ALA A CA 1
ATOM 839 C C . ALA A 1 106 ? 24.637 12.771 -46.495 1.00 67.38 106 ALA A C 1
ATOM 841 O O . ALA A 1 106 ? 24.389 13.535 -47.426 1.00 67.38 106 ALA A O 1
ATOM 842 N N . ALA A 1 107 ? 25.497 11.755 -46.611 1.00 71.25 107 ALA A N 1
ATOM 843 C CA . ALA A 1 107 ? 26.205 11.429 -47.847 1.00 71.25 107 ALA A CA 1
ATOM 844 C C . ALA A 1 107 ? 25.243 10.994 -48.967 1.00 71.25 107 ALA A C 1
ATOM 846 O O . ALA A 1 107 ? 25.370 11.472 -50.091 1.00 71.25 107 ALA A O 1
ATOM 847 N N . LEU A 1 108 ? 24.232 10.175 -48.661 1.00 71.12 108 LEU A N 1
ATOM 848 C CA . LEU A 1 108 ? 23.181 9.797 -49.613 1.00 71.12 108 LEU A CA 1
ATOM 849 C C . LEU A 1 108 ? 22.388 11.018 -50.101 1.00 71.12 108 LEU A C 1
ATOM 851 O O . LEU A 1 108 ? 22.235 11.206 -51.304 1.00 71.12 108 LEU A O 1
ATOM 855 N N . ARG A 1 109 ? 21.984 11.919 -49.196 1.00 66.00 109 ARG A N 1
ATOM 856 C CA . ARG A 1 109 ? 21.299 13.173 -49.567 1.00 66.00 109 ARG A CA 1
ATOM 857 C C . ARG A 1 109 ? 22.178 14.121 -50.386 1.00 66.00 109 ARG A C 1
ATOM 859 O O . ARG A 1 109 ? 21.656 14.900 -51.177 1.00 66.00 109 ARG A O 1
ATOM 866 N N . ALA A 1 110 ? 23.494 14.112 -50.178 1.00 69.50 110 ALA A N 1
ATOM 867 C CA . ALA A 1 110 ? 24.431 14.901 -50.976 1.00 69.50 110 ALA A CA 1
ATOM 868 C C . ALA A 1 110 ? 24.585 14.333 -52.397 1.00 69.50 110 ALA A C 1
ATOM 870 O O . ALA A 1 110 ? 24.688 15.106 -53.347 1.00 69.50 110 ALA A O 1
ATOM 871 N N . LEU A 1 111 ? 24.539 13.005 -52.546 1.00 69.19 111 LEU A N 1
ATOM 872 C CA . LEU A 1 111 ? 24.550 12.330 -53.846 1.00 69.19 111 LEU A CA 1
ATOM 873 C C . LEU A 1 111 ? 23.238 12.535 -54.616 1.00 69.19 111 LEU A C 1
ATOM 875 O O . LEU A 1 111 ? 23.282 12.783 -55.814 1.00 69.19 111 LEU A O 1
ATOM 879 N N . GLU A 1 112 ? 22.090 12.531 -53.936 1.00 57.28 112 GLU A N 1
ATOM 880 C CA . GLU A 1 112 ? 20.786 12.842 -54.551 1.00 57.28 112 GLU A CA 1
ATOM 881 C C . GLU A 1 112 ? 20.668 14.305 -55.017 1.00 57.28 112 GLU A C 1
ATOM 883 O O . GLU A 1 112 ? 19.893 14.610 -55.919 1.00 57.28 112 GLU A O 1
ATOM 888 N N . LYS A 1 113 ? 21.437 15.226 -54.422 1.00 55.28 113 LYS A N 1
ATOM 889 C CA . LYS A 1 113 ? 21.462 16.652 -54.797 1.00 55.28 113 LYS A CA 1
ATOM 890 C C . LYS A 1 113 ? 22.485 16.994 -55.884 1.00 55.28 113 LYS A C 1
ATOM 892 O O . LYS A 1 113 ? 22.545 18.154 -56.294 1.00 55.28 113 LYS A O 1
ATOM 897 N N . ALA A 1 114 ? 23.299 16.041 -56.338 1.00 46.59 114 ALA A N 1
ATOM 898 C CA . ALA A 1 114 ? 24.236 16.285 -57.427 1.00 46.59 114 ALA A CA 1
ATOM 899 C C . ALA A 1 114 ? 23.463 16.353 -58.761 1.00 46.59 114 ALA A C 1
ATOM 901 O O . ALA A 1 114 ? 22.796 15.383 -59.119 1.00 46.59 114 ALA A O 1
ATOM 902 N N . PRO A 1 115 ? 23.518 17.466 -59.518 1.00 43.75 115 PRO A N 1
ATOM 903 C CA . PRO A 1 115 ? 22.890 17.518 -60.831 1.00 43.75 115 PRO A CA 1
ATOM 904 C C . PRO A 1 115 ? 23.565 16.509 -61.769 1.00 43.75 115 PRO A C 1
ATOM 906 O O . PRO A 1 115 ? 24.791 16.457 -61.853 1.00 43.75 115 PRO A O 1
ATOM 909 N N . GLU A 1 116 ? 22.759 15.750 -62.515 1.00 48.69 116 GLU A N 1
ATOM 910 C CA . GLU A 1 116 ? 23.138 14.739 -63.521 1.00 48.69 116 GLU A CA 1
ATOM 911 C C . GLU A 1 116 ? 23.920 15.293 -64.743 1.00 48.69 116 GLU A C 1
ATOM 913 O O . GLU A 1 116 ? 23.845 14.772 -65.857 1.00 48.69 116 GLU A O 1
ATOM 918 N N . GLN A 1 117 ? 24.697 16.364 -64.595 1.00 48.53 117 GLN A N 1
ATOM 919 C CA . GLN A 1 117 ? 25.390 17.024 -65.701 1.00 48.53 117 GLN A CA 1
ATOM 920 C C . GLN A 1 117 ? 26.826 16.520 -65.859 1.00 48.53 117 GLN A C 1
ATOM 922 O O . GLN A 1 117 ? 27.793 17.232 -65.618 1.00 48.53 117 GLN A O 1
ATOM 927 N N . SER A 1 118 ? 26.960 15.269 -66.298 1.00 43.66 118 SER A N 1
ATOM 928 C CA . SER A 1 118 ? 28.170 14.784 -66.992 1.00 43.66 118 SER A CA 1
ATOM 929 C C . SER A 1 118 ? 27.906 13.549 -67.874 1.00 43.66 118 SER A C 1
ATOM 931 O O . SER A 1 118 ? 28.813 12.987 -68.488 1.00 43.66 118 SER A O 1
ATOM 933 N N . ALA A 1 119 ? 26.646 13.125 -68.026 1.00 47.50 119 ALA A N 1
ATOM 934 C CA . ALA A 1 119 ? 26.277 12.111 -69.007 1.00 47.50 119 ALA A CA 1
ATOM 935 C C . ALA A 1 119 ? 26.235 12.707 -70.429 1.00 47.50 119 ALA A C 1
ATOM 937 O O . ALA A 1 119 ? 25.168 12.917 -71.000 1.00 47.50 119 ALA A O 1
ATOM 938 N N . ARG A 1 120 ? 27.407 12.976 -71.023 1.00 35.38 120 ARG A N 1
ATOM 939 C CA . ARG A 1 120 ? 27.582 12.972 -72.489 1.00 35.38 120 ARG A CA 1
ATOM 940 C C . ARG A 1 120 ? 29.060 12.881 -72.894 1.00 35.38 120 ARG A C 1
ATOM 942 O O . ARG A 1 120 ? 29.733 13.901 -72.992 1.00 35.38 120 ARG A O 1
ATOM 949 N N . PRO A 1 121 ? 29.557 11.696 -73.276 1.00 47.84 121 PRO A N 1
ATOM 950 C CA . PRO A 1 121 ? 30.569 11.597 -74.313 1.00 47.84 121 PRO A CA 1
ATOM 951 C C . PRO A 1 121 ? 29.868 11.209 -75.622 1.00 47.84 121 PRO A C 1
ATOM 953 O O . PRO A 1 121 ? 29.188 10.184 -75.678 1.00 47.84 121 PRO A O 1
ATOM 956 N N . PRO A 1 122 ? 29.979 12.023 -76.683 1.00 44.91 122 PRO A N 1
ATOM 957 C CA . PRO A 1 122 ? 30.446 11.409 -77.926 1.00 44.91 122 PRO A CA 1
ATOM 958 C C . PRO A 1 122 ? 31.225 12.377 -78.832 1.00 44.91 122 PRO A C 1
ATOM 960 O O . PRO A 1 122 ? 30.669 13.330 -79.370 1.00 44.91 122 PRO A O 1
ATOM 963 N N . SER A 1 123 ? 32.502 12.081 -79.079 1.00 42.91 123 SER A N 1
ATOM 964 C CA . SER A 1 123 ? 33.058 11.952 -80.444 1.00 42.91 123 SER A CA 1
ATOM 965 C C . SER A 1 123 ? 34.579 11.769 -80.404 1.00 42.91 123 SER A C 1
ATOM 967 O O . SER A 1 123 ? 35.368 12.643 -80.741 1.00 42.91 123 SER A O 1
ATOM 969 N N . ALA A 1 124 ? 35.010 10.563 -80.041 1.00 44.28 124 ALA A N 1
ATOM 970 C CA . ALA A 1 124 ? 36.261 10.025 -80.558 1.00 44.28 124 ALA A CA 1
ATOM 971 C C . ALA A 1 124 ? 35.896 9.035 -81.669 1.00 44.28 124 ALA A C 1
ATOM 973 O O . ALA A 1 124 ? 35.241 8.036 -81.378 1.00 44.28 124 ALA A O 1
ATOM 974 N N . ARG A 1 125 ? 36.296 9.361 -82.908 1.00 40.84 125 ARG A N 1
ATOM 975 C CA . ARG A 1 125 ? 36.403 8.563 -84.159 1.00 40.84 125 ARG A CA 1
ATOM 976 C C . ARG A 1 125 ? 35.991 9.499 -85.306 1.00 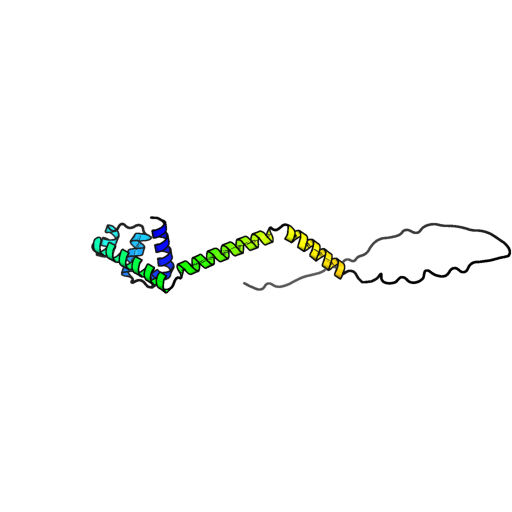40.84 125 ARG A C 1
ATOM 978 O O . ARG A 1 125 ? 34.846 9.911 -85.389 1.00 40.84 125 ARG A O 1
ATOM 985 N N . SER A 1 126 ? 36.883 9.924 -86.194 1.00 44.19 126 SER A N 1
ATOM 986 C CA . SER A 1 126 ? 37.643 9.029 -87.066 1.00 44.19 126 SER A CA 1
ATOM 987 C C . SER A 1 126 ? 38.900 9.718 -87.606 1.00 44.19 126 SER A C 1
ATOM 989 O O . SER A 1 126 ? 38.819 10.798 -88.182 1.00 44.19 126 SER A O 1
ATOM 991 N N . ARG A 1 127 ? 40.058 9.062 -87.465 1.00 43.38 127 ARG A N 1
ATOM 992 C CA . ARG A 1 127 ? 41.232 9.295 -88.320 1.00 43.38 127 ARG A CA 1
ATOM 993 C C . ARG A 1 127 ? 40.956 8.642 -89.680 1.00 43.38 127 ARG A C 1
ATOM 995 O O . ARG A 1 127 ? 40.594 7.467 -89.679 1.00 43.38 127 ARG A O 1
ATOM 1002 N N . PRO A 1 128 ? 41.233 9.305 -90.807 1.00 46.41 128 PRO A N 1
ATOM 1003 C CA . PRO A 1 128 ? 41.656 8.614 -92.013 1.00 46.41 128 PRO A CA 1
ATOM 1004 C C . PRO A 1 128 ? 43.176 8.735 -92.184 1.00 46.41 128 PRO A C 1
ATOM 1006 O O . PRO A 1 128 ? 43.767 9.800 -91.998 1.00 46.41 128 PRO A O 1
ATOM 1009 N N . LEU A 1 129 ? 43.798 7.599 -92.503 1.00 41.31 129 LEU A N 1
ATOM 1010 C CA . LEU A 1 129 ? 45.184 7.473 -92.946 1.00 41.31 129 LEU A CA 1
ATOM 1011 C C . LEU A 1 129 ? 45.467 8.400 -94.146 1.00 41.31 129 LEU A C 1
ATOM 1013 O O . LEU A 1 129 ? 44.696 8.457 -95.098 1.00 41.31 129 LEU A O 1
ATOM 1017 N N . THR A 1 130 ? 46.618 9.065 -94.107 1.00 44.56 130 THR A N 1
ATOM 1018 C CA . THR A 1 130 ? 47.316 9.716 -95.229 1.00 44.56 130 THR A CA 1
ATOM 1019 C C . THR A 1 130 ? 47.717 8.684 -96.310 1.00 44.56 130 THR A C 1
ATOM 1021 O O . THR A 1 130 ? 47.848 7.505 -95.972 1.00 44.56 130 THR A O 1
ATOM 1024 N N . PRO A 1 131 ? 47.970 9.072 -97.587 1.00 48.97 131 PRO A N 1
ATOM 1025 C CA . PRO A 1 131 ? 49.274 9.670 -97.897 1.00 48.97 131 PRO A CA 1
ATOM 1026 C C . PRO A 1 131 ? 49.362 10.725 -99.020 1.00 48.97 131 PRO A C 1
ATOM 1028 O O . PRO A 1 131 ? 48.664 10.702 -100.024 1.00 48.97 131 PRO A O 1
ATOM 1031 N N . ALA A 1 132 ? 50.412 11.533 -98.834 1.00 37.72 132 ALA A N 1
ATOM 1032 C CA . ALA A 1 132 ? 51.337 12.087 -99.821 1.00 37.72 132 ALA A CA 1
ATOM 1033 C C . ALA A 1 132 ? 51.054 13.446 -100.501 1.00 37.72 132 ALA A C 1
ATOM 1035 O O . ALA A 1 132 ? 50.202 13.597 -101.365 1.00 37.72 132 ALA A O 1
ATOM 1036 N N . ARG A 1 133 ? 52.052 14.314 -100.256 1.00 36.94 133 ARG A N 1
ATOM 1037 C CA . ARG A 1 133 ? 52.802 15.151 -101.214 1.00 36.94 133 ARG A CA 1
ATOM 1038 C C . ARG A 1 133 ? 52.420 16.635 -101.300 1.00 36.94 133 ARG A C 1
ATOM 1040 O O . ARG A 1 133 ? 51.513 17.024 -102.016 1.00 36.94 133 ARG A O 1
ATOM 1047 N N . GLY A 1 134 ? 53.309 17.460 -100.737 1.00 38.41 134 GLY A N 1
ATOM 1048 C CA . GLY A 1 134 ? 53.832 18.614 -101.469 1.00 38.41 134 GLY A CA 1
ATOM 1049 C C . GLY A 1 134 ? 53.816 19.966 -100.754 1.00 38.41 134 GLY A C 1
ATOM 1050 O O . GLY A 1 134 ? 52.782 20.603 -100.687 1.00 38.41 134 GLY A O 1
ATOM 1051 N N . VAL A 1 135 ? 55.032 20.439 -100.430 1.00 44.03 135 VAL A N 1
ATOM 1052 C CA . VAL A 1 135 ? 55.481 21.852 -100.510 1.00 44.03 135 VAL A CA 1
ATOM 1053 C C . VAL A 1 135 ? 55.017 22.763 -99.348 1.00 44.03 135 VAL A C 1
ATOM 1055 O O . VAL A 1 135 ? 53.859 23.126 -99.253 1.00 44.03 135 VAL A O 1
ATOM 1058 N N . ARG A 1 136 ? 55.891 23.001 -98.345 1.00 36.03 136 ARG A N 1
ATOM 1059 C CA . ARG A 1 136 ? 56.700 24.240 -98.113 1.00 36.03 136 ARG A CA 1
ATOM 1060 C C . ARG A 1 136 ? 55.822 25.500 -97.942 1.00 36.03 136 ARG A C 1
ATOM 1062 O O . ARG A 1 136 ? 55.071 25.814 -98.843 1.00 36.03 136 ARG A O 1
ATOM 1069 N N . ARG A 1 137 ? 55.912 26.319 -96.890 1.00 38.88 137 ARG A N 1
ATOM 1070 C CA . ARG A 1 137 ? 57.067 26.914 -96.189 1.00 38.88 137 ARG A CA 1
ATOM 1071 C C . ARG A 1 137 ? 56.567 27.516 -94.858 1.00 38.88 137 ARG A C 1
ATOM 1073 O O . ARG A 1 137 ? 55.410 27.892 -94.736 1.00 38.88 137 ARG A O 1
ATOM 1080 N N . THR A 1 138 ? 57.492 27.603 -93.915 1.00 34.56 138 THR A N 1
ATOM 1081 C CA . THR A 1 138 ? 57.518 28.401 -92.676 1.00 34.56 138 THR A CA 1
ATOM 1082 C C . THR A 1 138 ? 57.529 29.923 -92.967 1.00 34.56 138 THR A C 1
ATOM 1084 O O . THR A 1 138 ? 57.538 30.277 -94.149 1.00 34.56 138 THR A O 1
ATOM 1087 N N . PRO A 1 139 ? 57.756 30.831 -91.989 1.00 50.66 139 PRO A N 1
ATOM 1088 C CA . PRO A 1 139 ? 57.597 30.770 -90.524 1.00 50.66 139 PRO A CA 1
ATOM 1089 C C . PRO A 1 139 ? 56.846 32.003 -89.948 1.00 50.66 139 PRO A C 1
ATOM 1091 O O . PRO A 1 139 ? 56.581 32.980 -90.638 1.00 50.66 139 PRO A O 1
ATOM 1094 N N . ASP A 1 140 ? 56.669 31.961 -88.629 1.00 32.81 140 ASP A N 1
ATOM 1095 C CA . ASP A 1 140 ? 57.099 32.997 -87.672 1.00 32.81 140 ASP A CA 1
ATOM 1096 C C . ASP A 1 140 ? 56.055 33.827 -86.917 1.00 32.81 140 ASP A C 1
ATOM 1098 O O . ASP A 1 140 ? 55.035 34.256 -87.448 1.00 32.81 140 ASP A O 1
ATOM 1102 N N . ALA A 1 141 ? 56.476 34.110 -85.679 1.00 39.12 141 ALA A N 1
ATOM 1103 C CA . ALA A 1 141 ? 55.994 35.082 -84.707 1.00 39.12 141 ALA A CA 1
ATOM 1104 C C . ALA A 1 141 ? 54.686 34.756 -83.960 1.00 39.12 141 ALA A C 1
ATOM 1106 O O . ALA A 1 141 ? 53.720 34.267 -84.524 1.00 39.12 141 ALA A O 1
ATOM 1107 N N . SER A 1 142 ? 54.513 35.087 -82.682 1.00 37.78 142 SER A N 1
ATOM 1108 C CA . SER A 1 142 ? 55.378 35.596 -81.608 1.00 37.78 142 SER A CA 1
ATOM 1109 C C . SER A 1 142 ? 54.419 35.951 -80.465 1.00 37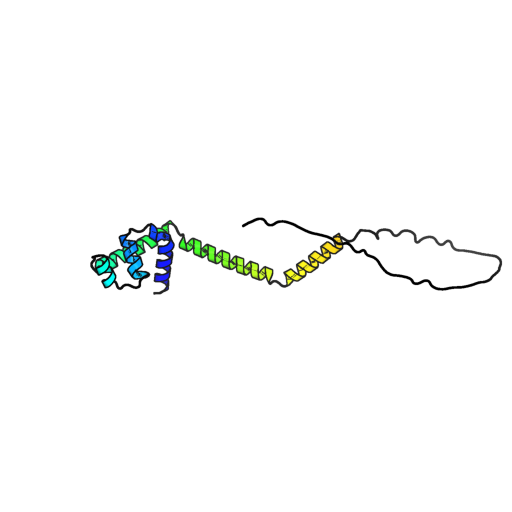.78 142 SER A C 1
ATOM 1111 O O . SER A 1 142 ? 53.406 36.594 -80.729 1.00 37.78 142 SER A O 1
ATOM 1113 N N . GLY A 1 143 ? 54.774 35.606 -79.224 1.00 37.00 143 GLY A N 1
ATOM 1114 C CA . GLY A 1 143 ? 54.233 36.222 -78.003 1.00 37.00 143 GLY A CA 1
ATOM 1115 C C . GLY A 1 143 ? 52.770 35.895 -77.672 1.00 37.00 143 GLY A C 1
ATOM 1116 O O . GLY A 1 143 ? 51.983 35.495 -78.512 1.00 37.00 143 GLY A O 1
ATOM 1117 N N . ALA A 1 144 ? 52.289 36.031 -76.448 1.00 37.44 144 ALA A N 1
ATOM 1118 C CA . ALA A 1 144 ? 52.895 36.345 -75.169 1.00 37.44 144 ALA A CA 1
ATOM 1119 C C . ALA A 1 144 ? 51.859 35.929 -74.103 1.00 37.44 144 ALA A C 1
ATOM 1121 O O . ALA A 1 144 ? 50.653 35.987 -74.341 1.00 37.44 144 ALA A O 1
ATOM 1122 N N . SER A 1 145 ? 52.344 35.489 -72.945 1.00 33.78 145 SER A N 1
ATOM 1123 C CA . SER A 1 145 ? 51.584 35.256 -71.707 1.00 33.78 145 SER A CA 1
ATOM 1124 C C . SER A 1 145 ? 51.004 36.576 -71.128 1.00 33.78 145 SER A C 1
ATOM 1126 O O . SER A 1 145 ? 51.135 37.628 -71.748 1.00 33.78 145 SER A O 1
ATOM 1128 N N . PRO A 1 146 ? 50.575 36.620 -69.853 1.00 50.12 146 PRO A N 1
ATOM 1129 C CA . PRO A 1 146 ? 49.347 36.090 -69.257 1.00 50.12 146 PRO A CA 1
ATOM 1130 C C . PRO A 1 146 ? 48.495 37.230 -68.637 1.00 50.12 146 PRO A C 1
ATOM 1132 O O . PRO A 1 146 ? 48.977 38.339 -68.431 1.00 50.12 146 PRO A O 1
ATOM 1135 N N . GLY A 1 147 ? 47.232 36.969 -68.286 1.00 41.25 147 GLY A N 1
ATOM 1136 C CA . GLY A 1 147 ? 46.342 37.970 -67.678 1.00 41.25 147 GLY A CA 1
ATOM 1137 C C . GLY A 1 147 ? 45.602 37.443 -66.454 1.00 41.25 147 GLY A C 1
ATOM 1138 O O . GLY A 1 147 ? 44.588 36.766 -66.580 1.00 41.25 147 GLY A O 1
ATOM 1139 N N . SER A 1 148 ? 46.131 37.762 -65.277 1.00 42.03 148 SER A N 1
ATOM 1140 C CA . SER A 1 148 ? 45.527 37.625 -63.949 1.00 42.03 148 SER A CA 1
ATOM 1141 C C . SER A 1 148 ? 44.640 38.830 -63.599 1.00 42.03 148 SER A C 1
ATOM 1143 O O . SER A 1 148 ? 45.035 39.962 -63.864 1.00 42.03 148 SER A O 1
ATOM 1145 N N . GLY A 1 149 ? 43.525 38.609 -62.898 1.00 41.94 149 GLY A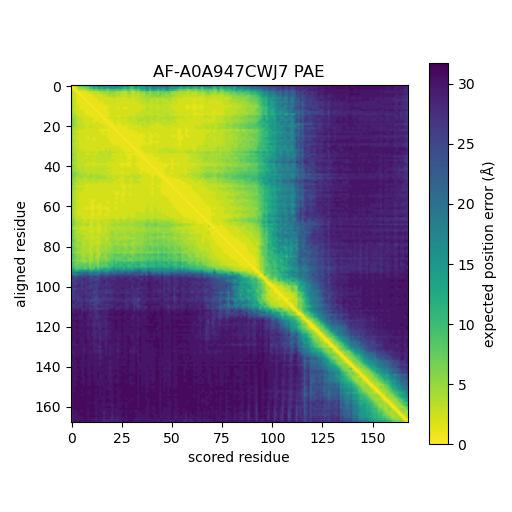 N 1
ATOM 1146 C CA . GLY A 1 149 ? 42.736 39.648 -62.206 1.00 41.94 149 GLY A CA 1
ATOM 1147 C C . GLY A 1 149 ? 41.354 39.098 -61.844 1.00 41.94 149 GLY A C 1
ATOM 1148 O O . GLY A 1 149 ? 40.636 38.660 -62.730 1.00 41.94 149 GLY A O 1
ATOM 1149 N N . GLY A 1 150 ? 41.027 38.878 -60.566 1.00 43.03 150 GLY A N 1
ATOM 1150 C CA . GLY A 1 150 ? 40.453 39.885 -59.654 1.00 43.03 150 GLY A CA 1
ATOM 1151 C C . GLY A 1 150 ? 38.986 39.493 -59.395 1.00 43.03 150 GLY A C 1
ATOM 1152 O O . GLY A 1 150 ? 38.182 39.562 -60.310 1.00 43.03 150 GLY A O 1
ATOM 1153 N N . VAL A 1 151 ? 38.655 38.737 -58.342 1.00 40.22 151 VAL A N 1
ATOM 1154 C CA . VAL A 1 151 ? 38.307 39.150 -56.962 1.00 40.22 151 VAL A CA 1
ATOM 1155 C C . VAL A 1 151 ? 37.127 40.137 -56.871 1.00 40.22 151 VAL A C 1
ATOM 1157 O O . VAL A 1 151 ? 37.178 41.218 -57.442 1.00 40.22 151 VAL A O 1
ATOM 1160 N N . ALA A 1 152 ? 36.170 39.761 -56.007 1.00 37.38 152 ALA A N 1
ATOM 1161 C CA . ALA A 1 152 ? 35.200 40.571 -55.250 1.00 37.38 152 ALA A CA 1
ATOM 1162 C C . ALA A 1 152 ? 33.740 40.664 -55.746 1.00 37.38 152 ALA A C 1
ATOM 1164 O O . ALA A 1 152 ? 33.385 41.445 -56.619 1.00 37.38 152 ALA A O 1
ATOM 1165 N N . GLY A 1 153 ? 32.884 39.945 -55.017 1.00 44.97 153 GLY A N 1
ATOM 1166 C CA . GLY A 1 153 ? 31.467 40.205 -54.735 1.00 44.97 153 GLY A CA 1
ATOM 1167 C C . GLY A 1 153 ? 31.016 39.145 -53.712 1.00 44.97 153 GLY A C 1
ATOM 1168 O O . GLY A 1 153 ? 31.471 38.009 -53.857 1.00 44.97 153 GLY A O 1
ATOM 1169 N N . PRO A 1 154 ? 30.219 39.447 -52.665 1.00 51.56 154 PRO A N 1
ATOM 1170 C CA . PRO A 1 154 ? 29.030 40.284 -52.786 1.00 51.56 154 PRO A CA 1
ATOM 1171 C C . PRO A 1 154 ? 28.785 41.317 -51.664 1.00 51.56 154 PRO A C 1
ATOM 1173 O O . PRO A 1 154 ? 29.173 41.171 -50.509 1.00 51.56 154 PRO A O 1
ATOM 1176 N N . GLU A 1 155 ? 28.118 42.377 -52.109 1.00 47.72 155 GLU A N 1
ATOM 1177 C CA . GLU A 1 155 ? 26.919 43.028 -51.569 1.00 47.72 155 GLU A CA 1
ATOM 1178 C C . GLU A 1 155 ? 26.691 43.147 -50.055 1.00 47.72 155 GLU A C 1
ATOM 1180 O O . GLU A 1 155 ? 26.436 42.205 -49.308 1.00 47.72 155 GLU A O 1
ATOM 1185 N N . ALA A 1 156 ? 26.654 44.421 -49.672 1.00 40.12 156 ALA A N 1
ATOM 1186 C CA . ALA A 1 156 ? 25.991 44.967 -48.510 1.00 40.12 156 ALA A CA 1
ATOM 1187 C C . ALA A 1 156 ? 24.456 44.881 -48.608 1.00 40.12 156 ALA A C 1
ATOM 1189 O O . ALA A 1 156 ? 23.878 44.972 -49.686 1.00 40.12 156 ALA A O 1
ATOM 1190 N N . GLY A 1 157 ? 23.813 44.866 -47.439 1.00 47.66 157 GLY A N 1
ATOM 1191 C CA . GLY A 1 157 ? 22.386 45.142 -47.250 1.00 47.66 157 GLY A CA 1
ATOM 1192 C C . GLY A 1 157 ? 21.877 44.384 -46.027 1.00 47.66 157 GLY A C 1
ATOM 1193 O O . GLY A 1 157 ? 21.571 43.207 -46.125 1.00 47.66 157 GLY A O 1
ATOM 1194 N N . ARG A 1 158 ? 21.926 44.933 -44.801 1.00 42.44 158 ARG A N 1
ATOM 1195 C CA . ARG A 1 158 ? 20.927 45.884 -44.254 1.00 42.44 158 ARG A CA 1
ATOM 1196 C C . ARG A 1 158 ? 19.516 45.481 -44.720 1.00 42.44 158 ARG A C 1
ATOM 1198 O O . ARG A 1 158 ? 19.246 45.468 -45.907 1.00 42.44 158 ARG A O 1
ATOM 1205 N N . SER A 1 159 ? 18.538 45.213 -43.869 1.00 44.41 159 SER A N 1
ATOM 1206 C CA . SER A 1 159 ? 18.107 46.002 -42.716 1.00 44.41 159 SER A CA 1
ATOM 1207 C C . SER A 1 159 ? 16.968 45.246 -42.028 1.00 44.41 159 SER A C 1
ATOM 1209 O O . SER A 1 159 ? 16.283 44.493 -42.706 1.00 44.41 159 SER A O 1
ATOM 1211 N N . ALA A 1 160 ? 16.755 45.554 -40.744 1.00 47.53 160 ALA A N 1
ATOM 1212 C CA . ALA A 1 160 ? 15.459 45.800 -40.090 1.00 47.53 160 ALA A CA 1
ATOM 1213 C C . ALA A 1 160 ? 14.286 44.842 -40.406 1.00 47.53 160 ALA A C 1
ATOM 1215 O O . ALA A 1 160 ? 13.846 44.727 -41.537 1.00 47.53 160 ALA A O 1
ATOM 1216 N N . GLY A 1 161 ? 13.632 44.215 -39.439 1.00 45.53 161 GLY A N 1
ATOM 1217 C CA . GLY A 1 161 ? 13.466 44.561 -38.034 1.00 45.53 161 GLY A CA 1
ATOM 1218 C C . GLY A 1 161 ? 12.016 44.270 -37.638 1.00 45.53 161 GLY A C 1
ATOM 1219 O O . GLY A 1 161 ? 11.174 44.194 -38.528 1.00 45.53 161 GLY A O 1
ATOM 1220 N N . LYS A 1 162 ? 11.767 44.208 -36.317 1.00 47.09 162 LYS A N 1
ATOM 1221 C CA . LYS A 1 162 ? 10.440 44.233 -35.657 1.00 47.09 162 LYS A CA 1
ATOM 1222 C C . LYS A 1 162 ? 9.5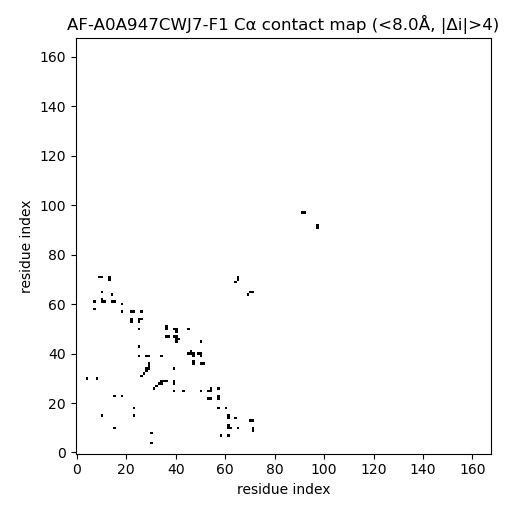60 42.999 -35.965 1.00 47.09 162 LYS A C 1
ATOM 1224 O O . LYS A 1 162 ? 9.679 42.399 -37.015 1.00 47.09 162 LYS A O 1
ATOM 1229 N N . GLU A 1 163 ? 8.711 42.476 -35.088 1.00 43.69 163 GLU A N 1
ATOM 1230 C CA . GLU A 1 163 ? 7.886 43.052 -34.024 1.00 43.69 163 GLU A CA 1
ATOM 1231 C C . GLU A 1 163 ? 7.196 41.890 -33.266 1.00 43.69 163 GLU A C 1
ATOM 1233 O O . GLU A 1 163 ? 7.068 40.810 -33.838 1.00 43.69 163 GLU A O 1
ATOM 1238 N N . GLY A 1 164 ? 6.701 42.162 -32.048 1.00 47.12 164 GLY A N 1
ATOM 1239 C CA . GLY A 1 164 ? 5.664 41.391 -31.325 1.00 47.12 164 GLY A CA 1
ATOM 1240 C C . GLY A 1 164 ? 6.148 40.101 -30.655 1.00 47.12 164 GLY A C 1
ATOM 1241 O O . GLY A 1 164 ? 6.561 39.176 -31.340 1.00 47.12 164 GLY A O 1
ATOM 1242 N N . ASP A 1 165 ? 6.245 39.959 -29.331 1.00 47.56 165 ASP A N 1
ATOM 1243 C CA . ASP A 1 165 ? 5.262 40.248 -28.267 1.00 47.56 165 ASP A CA 1
ATOM 1244 C C . ASP A 1 165 ? 3.908 39.580 -28.529 1.00 47.56 165 ASP A C 1
ATOM 1246 O O . ASP A 1 165 ? 3.130 40.100 -29.318 1.00 47.56 165 ASP A O 1
ATOM 1250 N N . ASP A 1 166 ? 3.695 38.410 -27.911 1.00 47.34 166 ASP A N 1
ATOM 1251 C CA . ASP A 1 166 ? 2.384 37.873 -27.521 1.00 47.34 166 ASP A CA 1
ATOM 1252 C C . ASP A 1 166 ? 2.534 36.578 -26.682 1.00 47.34 166 ASP A C 1
ATOM 1254 O O . ASP A 1 166 ? 3.084 35.578 -27.148 1.00 47.34 166 ASP A O 1
ATOM 1258 N N . GLY A 1 167 ? 1.971 36.598 -25.464 1.00 52.41 167 GLY A N 1
ATOM 1259 C CA . GLY A 1 167 ? 1.608 35.437 -24.624 1.00 52.41 167 GLY A CA 1
ATOM 1260 C C . GLY A 1 167 ? 2.744 34.874 -23.758 1.00 52.41 167 GLY A C 1
ATOM 1261 O O . GLY A 1 167 ? 3.743 34.393 -24.279 1.00 52.41 167 GLY A O 1
ATOM 1262 N N . VAL A 1 168 ? 2.663 34.834 -22.424 1.00 49.91 168 VAL A N 1
ATOM 1263 C CA . VAL A 1 168 ? 1.543 34.486 -21.522 1.00 49.91 168 VAL A CA 1
ATOM 1264 C C . VAL A 1 168 ? 1.780 35.123 -20.153 1.00 49.91 168 VAL A C 1
ATOM 1266 O O . VAL A 1 168 ? 2.959 35.165 -19.734 1.00 49.91 168 VAL A O 1
#

Organism: Hydrogenibacillus schlegelii (NCBI:txid1484)

Sequence (168 aa):
MLERRARIAALYDLYGGLLSERQRRALVLYHFEDWSLSEVADALGMSRQAVHALLRRAEAALDRLEAVLGLWDRSREREALLTELDARLRALRDCPAAGELAKVAAALRALEKAPEQSARPPSARSRPLTPARGVRRTPDASGASPGSGGVAGPEAGRSAGKEGDDGV

Mean predicted aligned error: 18.45 Å

Secondary structure (DSSP, 8-state):
-HHHHHHHHHHHHHHGGGS-HHHHHHHIIIIIS---HHHHHHHHT--HHHHHHHHHHHHHHHHHHHHHH-HHHHHHHHHHHHHHHHHHHHHHHS-THHHHHHHHHHHHHHHHTS--TT--------PPPP--------------------------------------